Protein AF-A0A3B8IZN0-F1 (afdb_monomer_lite)

Secondary structure (DSSP, 8-state):
--HHHHHHH--TTSPPPTTSGGG----TTT-SS--------TT-SS---GGGHHHH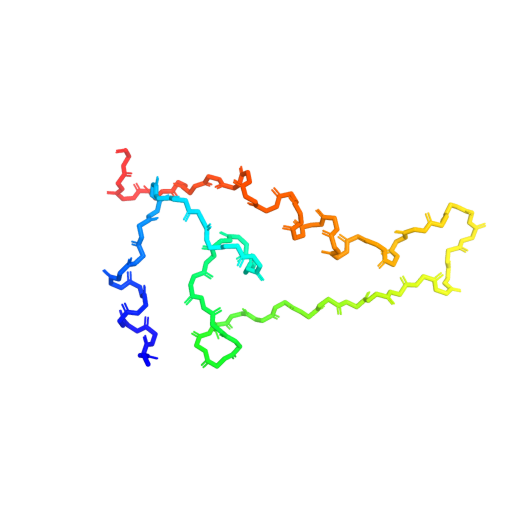HHHHGGG-----TT--

Foldseek 3Di:
DALVVQVVPDDLPDQQCQPDALSGPDDPVRDPDDDDDDQDDPPDPDDDDSSCVVVVNSVCNRVHHDDDVVPD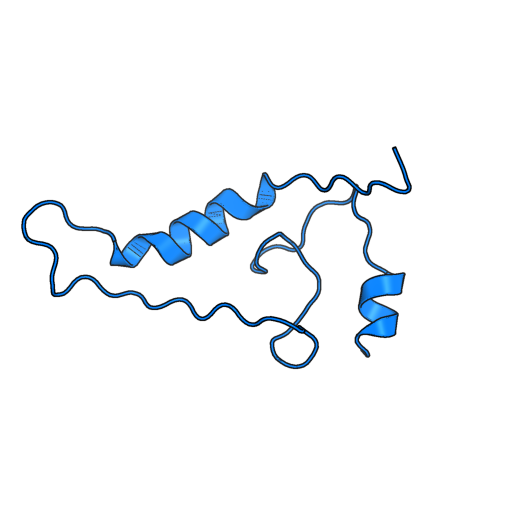

pLDDT: mean 86.88, std 9.11, range [51.53, 94.75]

Radius of gyration: 15.57 Å; chains: 1; bounding box: 35×21×45 Å

Structure (mmCIF, N/CA/C/O backbone):
data_AF-A0A3B8IZN0-F1
#
_entry.id   AF-A0A3B8IZN0-F1
#
loop_
_atom_site.group_PDB
_atom_site.id
_atom_site.type_symbol
_atom_site.label_atom_id
_atom_site.label_alt_id
_atom_site.label_comp_id
_atom_site.label_asym_id
_atom_site.label_entity_id
_atom_site.label_seq_id
_atom_site.pdbx_PDB_ins_code
_atom_site.Cartn_x
_atom_site.Cartn_y
_atom_site.Cartn_z
_atom_site.occupancy
_atom_site.B_iso_or_equiv
_atom_site.auth_seq_id
_atom_site.auth_comp_id
_atom_site.auth_asym_id
_atom_site.auth_atom_id
_atom_site.pdbx_PDB_model_num
ATOM 1 N N . MET A 1 1 ? -15.963 -8.990 9.806 1.00 80.94 1 MET A N 1
ATOM 2 C CA . MET A 1 1 ? -15.419 -8.030 10.778 1.00 80.94 1 MET A CA 1
ATOM 3 C C . MET A 1 1 ? -15.661 -6.639 10.231 1.00 80.94 1 MET A C 1
ATOM 5 O O . MET A 1 1 ? -15.422 -6.418 9.048 1.00 80.94 1 MET A O 1
ATOM 9 N N . THR A 1 2 ? -16.227 -5.749 11.032 1.00 92.56 2 THR A N 1
ATOM 10 C CA . THR A 1 2 ? -16.436 -4.346 10.663 1.00 92.56 2 THR A CA 1
ATOM 11 C C . THR A 1 2 ? -15.143 -3.550 10.854 1.00 92.56 2 THR A C 1
ATOM 13 O O . THR A 1 2 ? -14.249 -3.970 11.588 1.00 92.56 2 THR A O 1
ATOM 16 N N . LYS A 1 3 ? -15.042 -2.370 10.229 1.00 92.38 3 LYS A N 1
ATOM 17 C CA . LYS A 1 3 ? -13.892 -1.470 10.418 1.00 92.38 3 LYS A CA 1
ATOM 18 C C . LYS A 1 3 ? -13.687 -1.089 11.892 1.00 92.38 3 LYS A C 1
ATOM 20 O O . LYS A 1 3 ? -12.559 -1.052 12.368 1.00 92.38 3 LYS A O 1
ATOM 25 N N . ALA A 1 4 ? -14.778 -0.831 12.616 1.00 93.31 4 ALA A N 1
ATOM 26 C CA . ALA A 1 4 ? -14.726 -0.467 14.032 1.00 93.31 4 ALA A CA 1
ATOM 27 C C . ALA A 1 4 ? -14.138 -1.594 14.894 1.00 93.31 4 ALA A C 1
ATOM 29 O O . ALA A 1 4 ? -13.303 -1.337 15.756 1.00 93.31 4 ALA A O 1
ATOM 30 N N . GLU A 1 5 ? -14.515 -2.845 14.618 1.00 93.38 5 GLU A N 1
ATOM 31 C CA . GLU A 1 5 ? -13.923 -4.011 15.280 1.00 93.38 5 GLU A CA 1
ATOM 32 C C . GLU A 1 5 ? -12.426 -4.136 14.960 1.00 93.38 5 GLU A C 1
ATOM 34 O O . GLU A 1 5 ? -11.654 -4.484 15.848 1.00 93.38 5 GLU A O 1
ATOM 39 N N . GLN A 1 6 ? -12.003 -3.863 13.714 1.00 92.62 6 GLN A N 1
ATOM 40 C CA . GLN A 1 6 ? -10.590 -3.961 13.297 1.00 92.62 6 GLN A CA 1
ATOM 41 C C . GLN A 1 6 ? -9.721 -2.953 14.044 1.00 92.62 6 GLN A C 1
ATOM 43 O O . GLN A 1 6 ? -8.653 -3.306 14.531 1.00 92.62 6 GLN A O 1
ATOM 48 N N . ILE A 1 7 ? -10.215 -1.722 14.188 1.00 91.62 7 ILE A N 1
ATOM 49 C CA . ILE A 1 7 ? -9.544 -0.669 14.958 1.00 91.62 7 ILE A CA 1
ATOM 50 C C . ILE A 1 7 ? -9.468 -1.046 16.439 1.00 91.62 7 ILE A C 1
ATOM 52 O O . ILE A 1 7 ? -8.419 -0.894 17.049 1.00 91.62 7 ILE A O 1
ATOM 56 N N . ALA A 1 8 ? -10.554 -1.571 17.013 1.00 91.56 8 ALA A N 1
ATOM 57 C CA . ALA A 1 8 ? -10.592 -1.941 18.428 1.00 91.56 8 ALA A CA 1
ATOM 58 C C . ALA A 1 8 ? -9.622 -3.080 18.799 1.00 91.56 8 ALA A C 1
ATOM 60 O O . ALA A 1 8 ? -9.268 -3.215 19.966 1.00 91.56 8 ALA A O 1
ATOM 61 N N . GLN A 1 9 ? -9.219 -3.908 17.831 1.00 90.81 9 GLN A N 1
ATOM 62 C CA . GLN A 1 9 ? -8.281 -5.019 18.028 1.00 90.81 9 GLN A CA 1
ATOM 63 C C . GLN A 1 9 ? -6.850 -4.705 17.573 1.00 90.81 9 GLN A C 1
ATOM 65 O O . GLN A 1 9 ? -5.966 -5.539 17.759 1.00 90.81 9 GLN A O 1
ATOM 70 N N . PHE A 1 10 ? -6.618 -3.548 16.954 1.00 88.94 10 PHE A N 1
ATOM 71 C CA . PHE A 1 10 ? -5.299 -3.169 16.465 1.00 88.94 10 PHE A CA 1
ATOM 72 C C . PHE A 1 10 ? -4.376 -2.818 17.637 1.00 88.94 10 PHE A C 1
ATOM 74 O O . PHE A 1 10 ? -4.699 -1.938 18.433 1.00 88.94 10 PHE A O 1
ATOM 81 N N . ASP A 1 11 ? -3.232 -3.500 17.721 1.00 87.81 11 ASP A N 1
ATOM 82 C CA . ASP A 1 11 ? -2.151 -3.184 18.656 1.00 87.81 11 ASP A CA 1
ATOM 83 C C . ASP A 1 11 ? -1.033 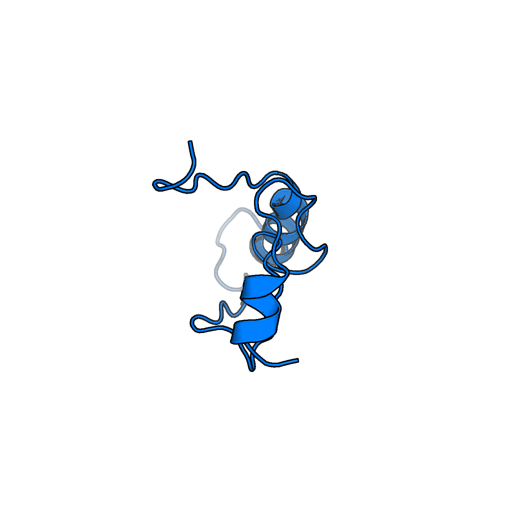-2.433 17.910 1.00 87.81 11 ASP A C 1
ATOM 85 O O . ASP A 1 11 ? -0.310 -3.050 17.124 1.00 87.81 11 ASP A O 1
ATOM 89 N N . PRO A 1 12 ? -0.867 -1.122 18.148 1.00 85.69 12 PRO A N 1
ATOM 90 C CA . PRO A 1 12 ? 0.156 -0.301 17.503 1.00 85.69 12 PRO A CA 1
ATOM 91 C C . PRO A 1 12 ? 1.590 -0.703 17.864 1.00 85.69 12 PRO A C 1
ATOM 93 O O . PRO A 1 12 ? 2.499 -0.451 17.082 1.00 85.69 12 PRO A O 1
ATOM 96 N N . ASN A 1 13 ? 1.786 -1.319 19.036 1.00 84.94 13 ASN A N 1
ATOM 97 C CA . ASN A 1 13 ? 3.088 -1.809 19.500 1.00 84.94 13 ASN A CA 1
ATOM 98 C C . ASN A 1 13 ? 3.323 -3.279 19.116 1.00 84.94 13 ASN A C 1
ATOM 100 O O . ASN A 1 13 ? 4.385 -3.843 19.393 1.00 84.94 13 ASN A O 1
ATOM 104 N N . GLY A 1 14 ? 2.308 -3.920 18.540 1.00 83.31 14 GLY A N 1
ATOM 105 C CA . GLY A 1 14 ? 2.353 -5.303 18.110 1.00 83.31 14 GLY A CA 1
ATOM 106 C C . GLY A 1 14 ? 3.143 -5.480 16.817 1.00 83.31 14 GLY A C 1
ATOM 107 O O . GLY A 1 14 ? 3.546 -4.534 16.143 1.00 83.31 14 GLY A O 1
ATOM 108 N N . VAL A 1 15 ? 3.344 -6.739 16.433 1.00 82.88 15 VAL A N 1
ATOM 109 C CA . VAL A 1 15 ? 3.916 -7.051 15.119 1.00 82.88 15 VAL A CA 1
ATOM 110 C C . VAL A 1 15 ? 2.880 -6.718 14.047 1.00 82.88 15 VAL A C 1
ATOM 112 O O . VAL A 1 15 ? 1.775 -7.264 14.064 1.00 82.88 15 VAL A O 1
ATOM 115 N N . GLY A 1 16 ? 3.254 -5.855 13.101 1.00 82.19 16 GLY A N 1
ATOM 116 C CA . GLY A 1 16 ? 2.414 -5.506 11.959 1.00 82.19 16 GLY A CA 1
ATOM 117 C C . GLY A 1 16 ? 1.989 -6.732 11.145 1.00 82.19 16 GLY A C 1
ATOM 118 O O . GLY A 1 16 ? 2.719 -7.721 11.021 1.00 82.19 16 GLY A O 1
ATOM 119 N N . GLN A 1 17 ? 0.790 -6.677 10.570 1.00 84.19 17 GLN A N 1
ATOM 120 C CA . GLN A 1 17 ? 0.259 -7.777 9.775 1.00 84.19 17 GLN A CA 1
ATOM 121 C C . GLN A 1 17 ? 1.095 -8.009 8.501 1.00 84.19 17 GLN A C 1
ATOM 123 O O . GLN A 1 17 ? 1.329 -7.110 7.697 1.00 84.19 17 GLN A O 1
ATOM 128 N N . GLN A 1 18 ? 1.531 -9.250 8.276 1.00 81.50 18 GLN A N 1
ATOM 129 C CA . GLN A 1 18 ? 2.291 -9.584 7.070 1.00 81.50 18 GLN A CA 1
ATOM 130 C C . GLN A 1 18 ? 1.423 -9.510 5.810 1.00 81.50 18 GLN A C 1
ATOM 132 O O . GLN A 1 18 ? 0.294 -10.003 5.781 1.00 81.50 18 GLN A O 1
ATOM 137 N N . GLY A 1 19 ? 1.981 -8.936 4.742 1.00 81.62 19 GLY A N 1
ATOM 138 C CA . GLY A 1 19 ? 1.329 -8.849 3.432 1.00 81.62 19 GLY A CA 1
ATOM 139 C C . GLY A 1 19 ? 0.270 -7.750 3.315 1.00 81.62 19 GLY A C 1
ATOM 140 O O . GLY A 1 19 ? -0.271 -7.554 2.228 1.00 81.62 19 GLY A O 1
ATOM 141 N N . SER A 1 20 ? -0.007 -7.017 4.393 1.00 86.69 20 SER A N 1
ATOM 142 C CA . SER A 1 20 ? -0.696 -5.727 4.336 1.00 86.69 20 SER A CA 1
ATOM 143 C C . SER A 1 20 ? 0.315 -4.595 4.237 1.00 86.69 20 SER A C 1
ATOM 145 O O . SER A 1 20 ? 1.441 -4.734 4.701 1.00 86.69 20 SER A O 1
ATOM 147 N N . LEU A 1 21 ? -0.104 -3.471 3.665 1.00 89.06 21 LEU A N 1
ATOM 148 C CA . LEU A 1 21 ? 0.701 -2.260 3.676 1.00 89.06 21 LEU A CA 1
ATOM 149 C C . LEU A 1 21 ? 0.631 -1.592 5.057 1.00 89.06 21 LEU A C 1
ATOM 151 O O . LEU A 1 21 ? -0.442 -1.489 5.657 1.00 89.06 21 LEU A O 1
ATOM 155 N N . PHE A 1 22 ? 1.782 -1.140 5.529 1.00 89.19 22 PHE A N 1
ATOM 156 C CA . PHE A 1 22 ? 2.082 -0.629 6.860 1.00 89.19 22 PHE A CA 1
ATOM 157 C C . PHE A 1 22 ? 1.734 -1.606 8.002 1.00 89.19 22 PHE A C 1
ATOM 159 O O . PHE A 1 22 ? 1.619 -1.218 9.157 1.00 89.19 22 PHE A O 1
ATOM 166 N N . GLY A 1 23 ? 1.516 -2.889 7.731 1.00 88.38 23 GLY A N 1
ATOM 167 C CA . GLY A 1 23 ? 1.073 -3.831 8.760 1.00 88.38 23 GLY A CA 1
ATOM 168 C C . GLY A 1 23 ? -0.337 -3.559 9.308 1.00 88.38 23 GLY A C 1
ATOM 169 O O . GLY A 1 23 ? -0.668 -4.056 10.386 1.00 88.38 23 GLY A O 1
ATOM 170 N N . LEU A 1 24 ? -1.159 -2.771 8.600 1.00 90.88 24 LEU A N 1
ATOM 171 C CA . LEU A 1 24 ? -2.509 -2.402 9.033 1.00 90.88 24 LEU A CA 1
ATOM 172 C C . LEU A 1 24 ? -3.544 -3.510 8.766 1.00 90.88 24 LEU A C 1
ATOM 174 O O . LEU A 1 24 ? -3.550 -4.097 7.682 1.00 90.88 24 LEU A O 1
ATOM 178 N N . PRO A 1 25 ? -4.522 -3.720 9.668 1.00 91.19 25 PRO A N 1
ATOM 179 C CA . PRO A 1 25 ? -5.478 -4.823 9.578 1.00 91.19 25 PRO A CA 1
ATOM 180 C C . PRO A 1 25 ? -6.694 -4.522 8.687 1.00 91.19 25 PRO A C 1
ATOM 182 O O . PRO A 1 25 ? -7.825 -4.897 9.009 1.00 91.19 25 PRO A O 1
ATOM 185 N N . PHE A 1 26 ? -6.494 -3.824 7.567 1.00 93.12 26 PHE A N 1
ATOM 186 C CA . PHE A 1 26 ? -7.581 -3.400 6.681 1.00 93.12 26 PHE A CA 1
ATOM 187 C C . PHE A 1 26 ? -7.576 -4.145 5.350 1.00 93.12 26 PHE A C 1
ATOM 189 O O . PHE A 1 26 ? -6.537 -4.515 4.807 1.00 93.12 26 PHE A O 1
ATOM 196 N N . THR A 1 27 ? -8.773 -4.333 4.798 1.00 92.56 27 THR A N 1
ATOM 197 C CA . THR A 1 27 ? -8.963 -4.855 3.443 1.00 92.56 27 THR A CA 1
ATOM 198 C C . THR A 1 27 ? -9.405 -3.723 2.517 1.00 92.56 27 THR A C 1
ATOM 200 O O . THR A 1 27 ? -9.834 -2.671 2.999 1.00 92.56 27 THR A O 1
ATOM 203 N N . PRO A 1 28 ? -9.410 -3.920 1.187 1.00 92.38 28 PRO A N 1
ATOM 204 C CA . PRO A 1 28 ? -9.948 -2.922 0.261 1.00 92.38 28 PRO A CA 1
ATOM 205 C C . PRO A 1 28 ? -11.407 -2.516 0.536 1.00 92.38 28 PRO A C 1
ATOM 207 O O . PRO A 1 28 ? -11.848 -1.480 0.062 1.00 92.38 28 PRO A O 1
ATOM 210 N N . GLN A 1 29 ? -12.172 -3.326 1.277 1.00 93.81 29 GLN A N 1
ATOM 211 C CA . GLN A 1 29 ? -13.565 -3.036 1.634 1.00 93.81 29 GLN A CA 1
ATOM 212 C C . GLN A 1 29 ? -13.697 -2.212 2.921 1.00 93.81 29 GLN A C 1
ATOM 214 O O . GLN A 1 29 ? -14.743 -1.605 3.136 1.00 93.81 29 GLN A O 1
ATOM 219 N N . THR A 1 30 ? -12.685 -2.226 3.794 1.00 94.75 30 THR A N 1
ATOM 220 C CA . THR A 1 30 ? -12.720 -1.539 5.097 1.00 94.75 30 THR A CA 1
ATOM 221 C C . THR A 1 30 ? -11.749 -0.364 5.195 1.00 94.75 30 THR A C 1
ATOM 223 O O . THR A 1 30 ? -11.876 0.453 6.110 1.00 94.75 30 THR A O 1
ATOM 226 N N . ALA A 1 31 ? -10.801 -0.260 4.262 1.00 93.56 31 ALA A N 1
ATOM 227 C CA . ALA A 1 31 ? -9.847 0.834 4.172 1.00 93.56 31 ALA A CA 1
ATOM 228 C C . ALA A 1 31 ? -10.497 2.127 3.651 1.00 93.56 31 ALA A C 1
ATO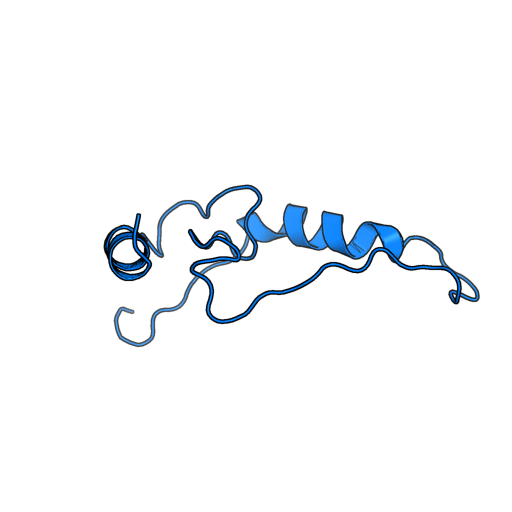M 230 O O . ALA A 1 31 ? -11.314 2.104 2.737 1.00 93.56 31 ALA A O 1
ATOM 231 N N . GLU A 1 32 ? -10.072 3.266 4.201 1.00 94.06 32 GLU A N 1
ATOM 232 C CA . GLU A 1 32 ? -10.447 4.601 3.695 1.00 94.06 32 GLU A CA 1
ATOM 233 C C . GLU A 1 32 ? -9.640 4.995 2.456 1.00 94.06 32 GLU A C 1
ATOM 235 O O . GLU A 1 32 ? -10.104 5.732 1.590 1.00 94.06 32 GLU A O 1
ATOM 240 N N . VAL A 1 33 ? -8.403 4.504 2.380 1.00 93.69 33 VAL A N 1
ATOM 241 C CA . VAL A 1 33 ? -7.475 4.777 1.288 1.00 93.69 33 VAL A CA 1
ATOM 242 C C . VAL A 1 33 ? -6.952 3.451 0.772 1.00 93.69 33 VAL A C 1
ATOM 244 O O . VAL A 1 33 ? -6.467 2.618 1.537 1.00 93.69 33 VAL A O 1
ATOM 247 N N . ILE A 1 34 ? -7.044 3.270 -0.542 1.00 93.44 34 ILE A N 1
ATOM 248 C CA . ILE A 1 34 ? -6.561 2.079 -1.234 1.00 93.44 34 ILE A CA 1
ATOM 249 C C . ILE A 1 34 ? -5.372 2.491 -2.095 1.00 93.44 34 ILE A C 1
ATOM 251 O O . ILE A 1 34 ? -5.494 3.349 -2.969 1.00 93.44 34 ILE A O 1
ATOM 255 N N . ILE A 1 35 ? -4.224 1.860 -1.858 1.00 92.62 35 ILE A N 1
ATOM 256 C CA . ILE A 1 35 ? -3.026 2.029 -2.679 1.00 92.62 35 ILE A CA 1
ATOM 257 C C . ILE A 1 35 ? -2.990 0.885 -3.689 1.00 92.62 35 ILE A C 1
ATOM 259 O O . ILE A 1 35 ? -2.950 -0.284 -3.311 1.00 92.62 35 ILE A O 1
ATOM 263 N N . ILE A 1 36 ? -3.024 1.225 -4.978 1.00 93.38 36 ILE A N 1
ATOM 264 C CA . ILE A 1 36 ? -2.994 0.244 -6.066 1.00 93.38 36 ILE A CA 1
ATOM 265 C C . ILE A 1 36 ? -1.563 0.159 -6.614 1.00 93.38 36 ILE A C 1
ATOM 267 O O . ILE A 1 36 ? -1.093 1.122 -7.226 1.00 93.38 36 ILE A O 1
ATOM 271 N N . PRO A 1 37 ? -0.855 -0.968 -6.421 1.00 91.56 37 PRO A N 1
ATOM 272 C CA . PRO A 1 37 ? 0.464 -1.165 -7.004 1.00 91.56 37 PRO A CA 1
ATOM 273 C C . PRO A 1 37 ? 0.358 -1.329 -8.526 1.00 91.56 37 PRO A C 1
ATOM 275 O O . PRO A 1 37 ? -0.389 -2.175 -9.014 1.00 91.56 37 PRO A O 1
ATOM 278 N N . VAL A 1 38 ? 1.140 -0.553 -9.282 1.00 93.50 38 VAL A N 1
ATOM 279 C CA . VAL A 1 38 ? 1.209 -0.655 -10.751 1.00 93.50 38 VAL A CA 1
ATOM 280 C C . VAL A 1 38 ? 2.619 -1.089 -11.166 1.00 93.50 38 VAL A C 1
ATOM 282 O O . VAL A 1 38 ? 3.496 -0.228 -11.263 1.00 93.50 38 VAL A O 1
ATOM 285 N N . PRO A 1 39 ? 2.875 -2.399 -11.368 1.00 91.88 39 PRO A N 1
ATOM 286 C CA . PRO A 1 39 ? 4.174 -2.929 -11.792 1.00 91.88 39 PRO A CA 1
ATOM 287 C C . PRO A 1 39 ? 4.442 -2.576 -13.255 1.00 91.88 39 PRO A C 1
ATOM 289 O O . PRO A 1 39 ? 4.111 -3.328 -14.169 1.00 91.88 39 PRO A O 1
ATOM 292 N N . TRP A 1 40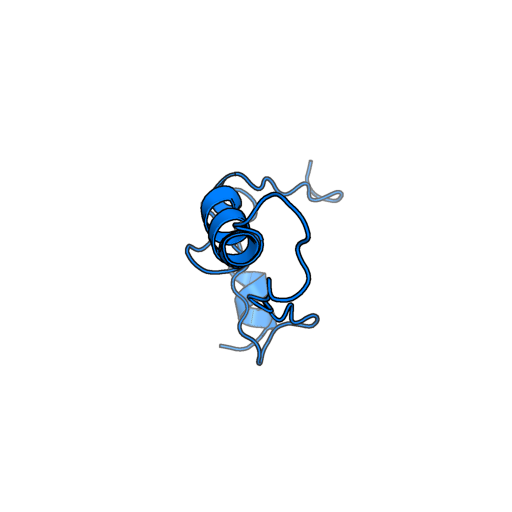 ? 5.018 -1.395 -13.478 1.00 91.81 40 TRP A N 1
ATOM 293 C CA . TRP A 1 40 ? 5.241 -0.837 -14.809 1.00 91.81 40 TRP A CA 1
ATOM 294 C C . TRP A 1 40 ? 6.677 -0.354 -14.996 1.00 91.81 40 TRP A C 1
ATOM 296 O O . TRP A 1 40 ? 7.208 0.407 -14.185 1.00 91.81 40 TRP A O 1
ATOM 306 N N . GLU A 1 41 ? 7.298 -0.768 -16.101 1.00 92.19 41 GLU A N 1
ATOM 307 C CA . GLU A 1 41 ? 8.665 -0.366 -16.448 1.00 92.19 41 GLU A CA 1
ATOM 308 C C . GLU A 1 41 ? 8.890 -0.135 -17.954 1.00 92.19 41 GLU A C 1
ATOM 310 O O . GLU A 1 41 ? 10.021 -0.098 -18.414 1.00 92.19 41 GLU A O 1
ATOM 315 N N . VAL A 1 42 ? 7.852 0.067 -18.773 1.00 91.06 42 VAL A N 1
ATOM 316 C CA . VAL A 1 42 ? 8.066 0.138 -20.240 1.00 91.06 42 VAL A CA 1
ATOM 317 C C . VAL A 1 42 ? 8.740 1.433 -20.723 1.00 91.06 42 VAL A C 1
ATOM 319 O O . VAL A 1 42 ? 9.088 1.544 -21.894 1.00 91.06 42 VAL A O 1
ATOM 322 N N . THR A 1 43 ? 8.904 2.430 -19.849 1.00 92.31 43 THR A N 1
ATOM 323 C CA . THR A 1 43 ? 9.467 3.750 -20.185 1.00 92.31 43 THR A CA 1
ATOM 324 C C . THR A 1 43 ? 10.843 4.008 -19.567 1.00 92.31 43 THR A C 1
ATOM 326 O O . THR A 1 43 ? 11.342 5.128 -19.676 1.00 92.31 43 THR A O 1
ATOM 329 N N . VAL A 1 44 ? 11.461 3.033 -18.887 1.00 91.06 44 VAL A N 1
ATOM 330 C CA . VAL A 1 44 ? 12.804 3.238 -18.316 1.00 91.06 44 VAL A CA 1
ATOM 331 C C . VAL A 1 44 ? 13.848 3.247 -19.429 1.00 91.06 44 VAL A C 1
ATOM 333 O O . VAL A 1 44 ? 13.918 2.336 -20.246 1.00 91.06 44 VAL A O 1
ATOM 336 N N . SER A 1 45 ? 14.664 4.299 -19.464 1.00 91.31 45 SER A N 1
ATOM 337 C CA . SER A 1 45 ? 15.655 4.538 -20.521 1.00 91.31 45 SER A CA 1
ATOM 338 C C . SER A 1 45 ? 17.055 4.011 -20.195 1.00 91.31 45 SER A C 1
ATOM 340 O O . SER A 1 45 ? 17.947 4.099 -21.037 1.00 91.31 45 SER A O 1
ATOM 342 N N . TYR A 1 46 ? 17.270 3.497 -18.979 1.00 86.81 46 TYR A N 1
ATOM 343 C CA . TYR A 1 46 ? 18.578 3.016 -18.536 1.00 86.81 46 TYR A CA 1
ATOM 344 C C . TYR A 1 46 ? 18.470 1.830 -17.567 1.00 86.81 46 TYR A C 1
ATOM 346 O O . TYR A 1 46 ? 18.455 0.682 -18.001 1.00 86.81 46 TYR A O 1
ATOM 354 N N . GLY A 1 47 ? 18.395 2.094 -16.258 1.00 88.31 47 GLY A N 1
ATOM 355 C CA . GLY A 1 47 ? 18.288 1.054 -15.234 1.00 88.31 47 GLY A CA 1
ATOM 356 C C . GLY A 1 47 ? 16.893 0.431 -15.200 1.00 88.31 47 GLY A C 1
ATOM 357 O O . GLY A 1 47 ? 15.903 1.158 -15.213 1.00 88.31 47 GLY A O 1
ATOM 358 N N . ALA A 1 48 ? 16.827 -0.899 -15.141 1.00 91.69 48 ALA A N 1
ATOM 359 C CA . ALA A 1 48 ? 15.583 -1.661 -15.016 1.00 91.69 48 ALA A CA 1
ATOM 360 C C . ALA A 1 48 ? 15.236 -1.964 -13.548 1.00 91.69 48 ALA A C 1
ATOM 362 O O . ALA A 1 48 ? 16.053 -1.753 -12.647 1.00 91.69 48 ALA A O 1
ATOM 363 N N . GLY A 1 49 ? 14.037 -2.507 -13.312 1.00 91.94 49 GLY A N 1
ATOM 364 C CA . GLY A 1 49 ? 13.645 -3.054 -12.014 1.00 91.94 49 GLY A CA 1
ATOM 365 C C . GLY A 1 49 ? 12.619 -2.230 -11.241 1.00 91.94 49 GLY A C 1
ATOM 366 O O . GLY A 1 49 ? 12.264 -2.622 -10.130 1.00 91.94 49 GLY A O 1
ATOM 367 N N . THR A 1 50 ? 12.080 -1.144 -11.808 1.00 93.19 50 THR A N 1
ATOM 368 C CA . THR A 1 50 ? 10.971 -0.393 -11.181 1.00 93.19 50 THR A CA 1
ATOM 369 C C . THR A 1 50 ? 9.707 -1.242 -11.043 1.00 93.19 50 THR A C 1
ATOM 371 O O . THR A 1 50 ? 8.920 -1.019 -10.125 1.00 93.19 50 THR A O 1
ATOM 374 N N . VAL A 1 51 ? 9.553 -2.269 -11.886 1.00 94.00 51 VAL A N 1
ATOM 375 C CA . VAL A 1 51 ? 8.507 -3.301 -11.781 1.00 94.00 51 VAL A CA 1
ATOM 376 C C . VAL A 1 51 ? 8.564 -4.102 -10.471 1.00 94.00 51 VAL A C 1
ATOM 378 O O . VAL A 1 51 ? 7.578 -4.725 -10.096 1.00 94.00 51 VAL A O 1
ATOM 381 N N . ASN A 1 52 ? 9.706 -4.096 -9.773 1.00 94.25 52 ASN A N 1
ATOM 382 C CA . ASN A 1 52 ? 9.898 -4.807 -8.507 1.00 94.25 52 ASN A CA 1
ATOM 383 C C . ASN A 1 52 ? 9.662 -3.912 -7.281 1.00 94.25 52 ASN A C 1
ATOM 385 O O . ASN A 1 52 ? 9.664 -4.406 -6.152 1.00 94.25 52 ASN A O 1
ATOM 389 N N . GLY A 1 53 ? 9.477 -2.601 -7.473 1.00 93.31 53 GLY A N 1
ATOM 390 C CA . GLY A 1 53 ? 9.383 -1.637 -6.375 1.00 93.31 53 GLY A CA 1
ATOM 391 C C . GLY A 1 53 ? 8.222 -1.928 -5.423 1.00 93.31 53 GLY A C 1
ATOM 392 O O . GLY A 1 53 ? 8.361 -1.798 -4.215 1.00 93.31 53 GLY A O 1
ATOM 393 N N . GLN A 1 54 ? 7.102 -2.407 -5.953 1.00 91.31 54 GLN A N 1
ATOM 394 C CA . GLN A 1 54 ? 5.894 -2.753 -5.204 1.00 91.31 54 GLN A CA 1
ATOM 395 C C . GLN A 1 54 ? 6.176 -3.896 -4.223 1.00 91.31 54 GLN A C 1
ATOM 397 O O . GLN A 1 54 ? 5.816 -3.816 -3.050 1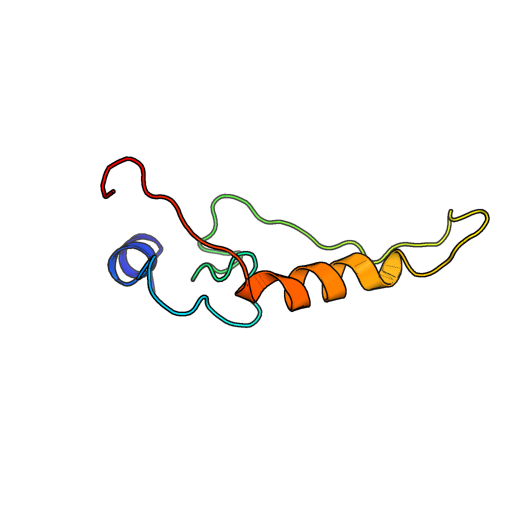.00 91.31 54 GLN A O 1
ATOM 402 N N . GLN A 1 55 ? 6.873 -4.936 -4.692 1.00 91.38 55 GLN A N 1
ATOM 403 C CA . GLN A 1 55 ? 7.270 -6.062 -3.853 1.00 91.38 55 GLN A CA 1
ATOM 404 C C . GLN A 1 55 ? 8.330 -5.649 -2.826 1.00 91.38 55 GLN A C 1
ATOM 406 O O . GLN A 1 55 ? 8.283 -6.102 -1.686 1.00 91.38 55 GLN A O 1
ATOM 411 N N . ALA A 1 56 ? 9.269 -4.779 -3.210 1.00 91.94 56 ALA A N 1
ATOM 412 C CA . ALA A 1 56 ? 10.290 -4.265 -2.303 1.00 91.94 56 ALA A CA 1
ATOM 413 C C . ALA A 1 56 ? 9.684 -3.428 -1.163 1.00 91.94 56 ALA A C 1
ATOM 415 O O . ALA A 1 56 ? 10.097 -3.586 -0.017 1.00 91.94 56 ALA A O 1
ATOM 416 N N . VAL A 1 57 ? 8.674 -2.599 -1.455 1.00 90.62 57 VAL A N 1
ATOM 417 C CA . VAL A 1 57 ? 7.920 -1.845 -0.439 1.00 90.62 57 VAL A CA 1
ATOM 418 C C . VAL A 1 57 ? 7.237 -2.799 0.541 1.00 90.62 57 VAL A C 1
ATOM 420 O O . VAL A 1 57 ? 7.458 -2.680 1.740 1.00 90.62 57 VAL A O 1
ATOM 423 N N . LEU A 1 58 ? 6.493 -3.797 0.049 1.00 89.19 58 LEU A N 1
ATOM 424 C CA . LEU A 1 58 ? 5.840 -4.796 0.910 1.00 89.19 58 LEU A CA 1
ATOM 425 C C . LEU A 1 58 ? 6.835 -5.608 1.753 1.00 89.19 58 LEU A C 1
ATOM 427 O O . LEU A 1 58 ? 6.528 -5.984 2.879 1.00 89.19 58 LEU A O 1
ATOM 431 N N . ALA A 1 59 ? 8.026 -5.892 1.221 1.00 88.25 59 ALA A N 1
ATOM 432 C CA . ALA A 1 59 ? 9.066 -6.610 1.953 1.00 88.25 59 ALA A CA 1
ATOM 433 C C . ALA A 1 59 ? 9.731 -5.753 3.046 1.00 88.25 59 ALA A C 1
ATOM 435 O O . ALA A 1 59 ? 10.162 -6.293 4.063 1.00 88.25 59 ALA A O 1
ATOM 436 N N . ALA A 1 60 ? 9.831 -4.438 2.842 1.00 86.94 60 ALA A N 1
ATOM 437 C CA . ALA A 1 60 ? 10.379 -3.501 3.823 1.00 86.94 60 ALA A CA 1
ATOM 438 C C . ALA A 1 60 ? 9.372 -3.132 4.926 1.00 86.94 60 ALA A C 1
ATOM 440 O O . ALA A 1 60 ? 9.774 -2.739 6.018 1.00 86.94 60 ALA A O 1
ATOM 441 N N . ASP A 1 61 ? 8.084 -3.302 4.645 1.00 83.31 61 ASP A N 1
ATOM 442 C CA . ASP A 1 61 ? 6.955 -2.906 5.483 1.00 83.31 61 ASP A CA 1
ATOM 443 C C . ASP A 1 61 ? 7.009 -3.313 6.970 1.00 83.31 61 ASP A C 1
ATOM 445 O O . ASP A 1 61 ? 6.688 -2.468 7.811 1.00 83.31 61 ASP A O 1
ATOM 449 N N . PRO A 1 62 ? 7.489 -4.522 7.348 1.00 77.94 62 PRO A N 1
ATOM 450 C CA . PRO A 1 62 ? 7.573 -4.935 8.753 1.00 77.94 62 PRO A CA 1
ATOM 451 C C . PRO A 1 62 ? 8.470 -4.056 9.642 1.00 77.94 62 PRO A C 1
ATOM 453 O O . PRO A 1 62 ? 8.511 -4.267 10.848 1.00 77.94 62 PRO A O 1
ATOM 456 N N . GLN A 1 63 ? 9.222 -3.115 9.064 1.00 72.94 63 GLN A N 1
ATOM 457 C CA . GLN A 1 63 ? 10.076 -2.160 9.781 1.00 72.94 63 GLN A CA 1
ATOM 458 C C . GLN A 1 63 ? 9.334 -0.878 10.208 1.00 72.94 63 GLN A C 1
ATOM 460 O O . GLN A 1 63 ? 9.961 0.027 10.755 1.00 72.94 63 GLN A O 1
ATOM 465 N N . THR A 1 64 ? 8.035 -0.762 9.922 1.00 77.44 64 THR A N 1
ATOM 466 C CA . THR A 1 64 ? 7.238 0.436 10.229 1.00 77.44 64 THR A CA 1
ATOM 467 C C . THR A 1 64 ? 6.902 0.508 11.721 1.00 77.44 64 THR A C 1
ATOM 469 O O . THR A 1 64 ? 6.356 -0.444 12.271 1.00 77.44 64 THR A O 1
ATOM 472 N N . ASP A 1 65 ? 7.195 1.648 12.352 1.00 75.62 65 ASP A N 1
ATOM 473 C CA . ASP A 1 65 ? 6.847 1.965 13.744 1.00 75.62 65 ASP A CA 1
ATOM 474 C C . ASP A 1 65 ? 5.751 3.048 13.772 1.00 75.62 65 ASP A C 1
ATOM 476 O O . ASP A 1 65 ? 5.758 3.977 12.953 1.00 75.62 65 ASP A O 1
ATOM 480 N N . TYR A 1 66 ? 4.798 2.926 14.695 1.00 78.69 66 TYR A N 1
ATOM 481 C CA . TYR A 1 66 ? 3.635 3.798 14.806 1.00 78.69 66 TYR A CA 1
ATOM 482 C C . TYR A 1 66 ? 3.756 4.738 16.002 1.00 78.69 66 TYR A C 1
ATOM 484 O O . TYR A 1 66 ? 3.618 4.330 17.149 1.00 78.69 66 TYR A O 1
ATOM 492 N N . ASN A 1 67 ? 3.897 6.039 15.736 1.00 73.31 67 ASN A N 1
ATOM 493 C CA . ASN A 1 67 ? 3.734 7.053 16.775 1.00 73.31 67 ASN A CA 1
ATOM 494 C C . ASN A 1 67 ? 2.255 7.446 16.908 1.00 73.31 67 ASN A C 1
ATOM 496 O O . ASN A 1 67 ? 1.671 8.010 15.979 1.00 73.31 67 ASN A O 1
ATOM 500 N N . LEU A 1 68 ? 1.660 7.179 18.069 1.00 64.50 68 LEU A N 1
ATOM 501 C CA . LEU A 1 68 ? 0.342 7.689 18.441 1.00 64.50 68 LEU A CA 1
ATOM 502 C C . LEU A 1 68 ? 0.517 8.930 19.311 1.00 64.50 68 LEU A C 1
ATOM 504 O O . LEU A 1 68 ? 0.917 8.832 20.465 1.00 64.50 68 LEU A O 1
ATOM 508 N N . GLN A 1 69 ? 0.182 10.104 18.770 1.00 65.25 69 GLN A N 1
ATOM 509 C CA . GLN A 1 69 ? 0.376 11.387 19.464 1.00 65.25 69 GLN A CA 1
ATOM 510 C C . GLN A 1 69 ? -0.336 11.475 20.826 1.00 65.25 69 GLN A C 1
ATOM 512 O O . GLN A 1 69 ? 0.138 12.184 21.711 1.00 65.25 69 GLN A O 1
ATOM 517 N N . ASP A 1 70 ? -1.430 10.733 21.008 1.00 67.50 70 ASP A N 1
ATOM 518 C CA . ASP A 1 70 ? -2.224 10.736 22.243 1.00 67.50 70 ASP A CA 1
ATOM 519 C C . ASP A 1 70 ? -1.754 9.687 23.274 1.00 67.50 70 ASP A C 1
ATOM 521 O O . ASP A 1 70 ? -2.247 9.656 24.403 1.00 67.50 70 ASP A O 1
ATOM 525 N N . HIS A 1 71 ? -0.792 8.837 22.902 1.00 52.84 71 HIS A N 1
ATOM 526 C CA . HIS A 1 71 ? -0.238 7.761 23.724 1.00 52.84 71 HIS A CA 1
ATOM 527 C C . HIS A 1 71 ? 1.287 7.665 23.511 1.00 52.84 71 HIS A C 1
ATOM 529 O O . HIS A 1 71 ? 1.729 6.836 22.713 1.00 52.84 71 HIS A O 1
ATOM 535 N N . PRO A 1 72 ? 2.072 8.540 24.176 1.00 51.53 72 PRO A N 1
ATOM 536 C CA . PRO A 1 72 ? 3.533 8.539 24.103 1.00 51.53 72 PRO A CA 1
ATOM 537 C C . PRO A 1 72 ? 4.183 7.353 24.824 1.00 51.53 72 PRO A C 1
ATOM 539 O O . PRO A 1 72 ? 3.564 6.802 25.766 1.00 51.53 72 PRO A O 1
#

Sequence (72 aa):
MTKAEQIAQFDPNGVGQQGSLFGLPFTPQTAEVIIIPVPWEVTVSYGAGTVNGQQAVLAADPQTDYNLQDHP